Protein AF-A0A2M7I4U2-F1 (afdb_monomer_lite)

Sequence (128 aa):
MFQKLKELSKDTAIYGISTMVGRFLTFLLVPLYTNVFIESDYGVVSNIYIFIAIMNIVFVYGMDSSYLKFASKIKIGDEKDNFSTPYLSVVIIGIILFCLIIILKPQLAVILNIPQNYFYLFNYAAVI

Radius of gyration: 19.58 Å; chains: 1; bounding box: 48×21×58 Å

Foldseek 3Di:
DVVVVVVVVVVCCVVVVVVVVVVVVVVVCVVVCVVPDDPVVVLQVVLLVVLLVVVVCVLLVCLVVVLCVCLVVVPDDDNVCSPPVSVVVSVVSLVVQLVVLLVCLVVVCVVSVHDPVCSVSSNVSSND

pLDDT: mean 91.26, std 5.07, range [67.25, 97.5]

Structure (mmCIF, N/CA/C/O backbone):
data_AF-A0A2M7I4U2-F1
#
_entry.id   AF-A0A2M7I4U2-F1
#
loop_
_atom_site.group_PDB
_atom_site.id
_atom_site.type_symbol
_atom_site.label_atom_id
_atom_site.label_alt_id
_atom_site.label_comp_id
_atom_site.label_asym_id
_atom_site.label_entity_id
_atom_site.label_seq_id
_atom_site.pdbx_PDB_ins_code
_atom_site.Cartn_x
_atom_site.Cartn_y
_atom_site.Cartn_z
_atom_site.occupancy
_atom_site.B_iso_or_equiv
_atom_site.auth_seq_id
_atom_site.auth_comp_id
_atom_site.auth_asym_id
_atom_site.auth_atom_id
_atom_site.pdbx_PDB_model_num
ATOM 1 N N . MET A 1 1 ? -3.906 -5.258 -37.860 1.00 79.81 1 MET A N 1
ATOM 2 C CA . MET A 1 1 ? -4.735 -4.378 -36.999 1.00 79.81 1 MET A CA 1
ATOM 3 C C . MET A 1 1 ? -5.798 -5.164 -36.235 1.00 79.81 1 MET A C 1
ATOM 5 O O . MET A 1 1 ? -5.819 -5.085 -35.016 1.00 79.81 1 MET A O 1
ATOM 9 N N . PHE A 1 2 ? -6.607 -5.983 -36.917 1.00 90.75 2 PHE A N 1
ATOM 10 C CA . PHE A 1 2 ? -7.657 -6.803 -36.292 1.00 90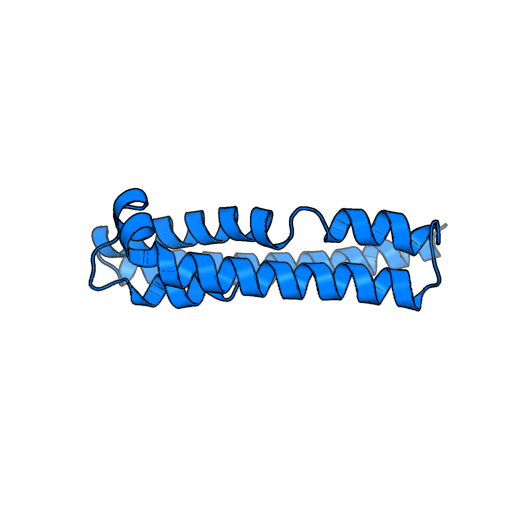.75 2 PHE A CA 1
ATOM 11 C C . PHE A 1 2 ? -7.155 -7.743 -35.176 1.00 90.75 2 PHE A C 1
ATOM 13 O O . PHE A 1 2 ? -7.762 -7.815 -34.114 1.00 90.75 2 PHE A O 1
ATOM 20 N N . GLN A 1 3 ? -6.006 -8.402 -35.365 1.00 89.31 3 GLN A N 1
ATOM 21 C CA . GLN A 1 3 ? -5.421 -9.290 -34.349 1.00 89.31 3 GLN A CA 1
ATOM 22 C C . GLN A 1 3 ? -5.032 -8.551 -33.055 1.00 89.31 3 GLN A C 1
ATOM 24 O O . GLN A 1 3 ? -5.384 -9.012 -31.976 1.00 89.31 3 GLN A O 1
ATOM 29 N N . LYS A 1 4 ? -4.428 -7.357 -33.160 1.00 88.50 4 LYS A N 1
ATOM 30 C CA . LYS A 1 4 ? -4.107 -6.504 -32.000 1.00 88.50 4 LYS A CA 1
ATOM 31 C C . LYS A 1 4 ? -5.361 -6.040 -31.252 1.00 88.50 4 LYS A C 1
ATOM 33 O O . LYS A 1 4 ? -5.363 -5.998 -30.031 1.00 88.50 4 LYS A O 1
ATOM 38 N N . LEU A 1 5 ? -6.441 -5.719 -31.974 1.00 90.69 5 LEU A N 1
ATOM 39 C CA . LEU A 1 5 ? -7.730 -5.374 -31.357 1.00 90.69 5 LEU A CA 1
ATOM 40 C C . LEU A 1 5 ? -8.343 -6.571 -30.618 1.00 90.69 5 LEU A C 1
ATOM 42 O O . LEU A 1 5 ? -8.915 -6.404 -29.543 1.00 90.69 5 LEU A O 1
ATOM 46 N N . LYS A 1 6 ? -8.196 -7.781 -31.168 1.00 90.38 6 LYS A N 1
ATOM 47 C CA . LYS A 1 6 ? -8.657 -9.020 -30.534 1.00 90.38 6 LYS A CA 1
ATOM 48 C C . LYS A 1 6 ? -7.870 -9.337 -29.259 1.00 90.38 6 LYS A C 1
ATOM 50 O O . LYS A 1 6 ? -8.480 -9.738 -28.274 1.00 90.38 6 LYS A O 1
ATOM 55 N N . GLU A 1 7 ? -6.553 -9.153 -29.273 1.00 91.12 7 GLU A N 1
ATOM 56 C CA . GLU A 1 7 ? -5.692 -9.299 -28.089 1.00 91.12 7 GLU A CA 1
ATOM 57 C C . GLU A 1 7 ? -6.044 -8.267 -27.017 1.00 91.12 7 GLU A C 1
ATOM 59 O O . GLU A 1 7 ? -6.401 -8.651 -25.909 1.00 91.12 7 GLU A O 1
ATOM 64 N N . LEU A 1 8 ? -6.111 -6.981 -27.377 1.00 90.56 8 LEU A N 1
ATOM 65 C CA . LEU A 1 8 ? -6.501 -5.915 -26.451 1.00 90.56 8 LEU A CA 1
ATOM 66 C C . LEU A 1 8 ? -7.869 -6.172 -25.808 1.00 90.56 8 LEU A C 1
ATOM 68 O O . LEU A 1 8 ? -8.047 -5.940 -24.616 1.00 90.56 8 LEU A O 1
ATOM 72 N N . SER A 1 9 ? -8.840 -6.661 -26.584 1.00 90.81 9 SER A N 1
ATOM 73 C CA . SER A 1 9 ? -10.177 -6.981 -26.070 1.00 90.81 9 SER A CA 1
ATOM 74 C C . SER A 1 9 ? -10.146 -8.145 -25.078 1.00 90.81 9 SER A C 1
ATOM 76 O O . SER A 1 9 ? -10.876 -8.117 -24.091 1.00 90.81 9 SER A O 1
ATOM 78 N N . LYS A 1 10 ? -9.294 -9.155 -25.308 1.00 92.25 10 LYS A N 1
ATOM 79 C CA . LYS A 1 10 ? -9.102 -10.266 -24.367 1.00 92.25 10 LYS A CA 1
ATOM 80 C C . LYS A 1 10 ? -8.453 -9.792 -23.075 1.00 92.25 10 LYS A C 1
ATOM 82 O O . LYS A 1 10 ? -8.980 -10.094 -22.010 1.00 92.25 10 LYS A O 1
ATOM 87 N N . ASP A 1 11 ? -7.375 -9.019 -23.170 1.00 91.12 11 ASP A N 1
ATOM 88 C CA . ASP A 1 11 ? -6.685 -8.483 -21.997 1.00 91.12 11 ASP A CA 1
ATOM 89 C C . ASP A 1 11 ? -7.636 -7.587 -21.198 1.00 91.12 11 ASP A C 1
ATOM 91 O O . ASP A 1 11 ? -7.834 -7.789 -20.004 1.00 91.12 11 ASP A O 1
ATOM 95 N N . THR A 1 12 ? -8.336 -6.673 -21.872 1.00 91.69 12 THR A N 1
ATOM 96 C CA . THR A 1 12 ? -9.329 -5.792 -21.241 1.00 91.69 12 THR A CA 1
ATOM 97 C C . THR A 1 12 ? -10.441 -6.584 -20.559 1.00 91.69 12 THR A C 1
ATOM 99 O O . THR A 1 12 ? -10.827 -6.243 -19.444 1.00 91.69 12 THR A O 1
ATOM 102 N N . ALA A 1 13 ? -10.948 -7.649 -21.187 1.00 93.38 13 ALA A N 1
ATOM 103 C CA . ALA A 1 13 ? -11.952 -8.504 -20.566 1.00 93.38 13 ALA A CA 1
ATOM 104 C C . ALA A 1 13 ? -11.395 -9.186 -19.309 1.00 93.38 13 ALA A C 1
ATOM 106 O O . ALA A 1 13 ? -12.040 -9.145 -18.270 1.00 93.38 13 ALA A O 1
ATOM 107 N N . ILE A 1 14 ? -10.189 -9.753 -19.361 1.00 91.75 14 ILE A N 1
ATOM 108 C CA . ILE A 1 14 ? -9.585 -10.454 -18.219 1.00 91.75 14 ILE A CA 1
ATOM 109 C C . ILE A 1 14 ? -9.306 -9.484 -17.062 1.00 91.75 14 ILE A C 1
ATOM 111 O O . ILE A 1 14 ? -9.767 -9.712 -15.942 1.00 91.75 14 ILE A O 1
ATOM 115 N N . TYR A 1 15 ? -8.604 -8.379 -17.325 1.00 88.94 15 TYR A N 1
ATOM 116 C CA . TYR A 1 15 ? -8.272 -7.381 -16.304 1.00 88.94 15 TYR A CA 1
ATOM 117 C C . TYR A 1 15 ? -9.523 -6.664 -15.778 1.00 88.94 15 TYR A C 1
ATOM 119 O O . TYR A 1 15 ? -9.667 -6.455 -14.570 1.00 88.94 15 TYR A O 1
ATOM 127 N N . GLY A 1 16 ? -10.453 -6.321 -16.673 1.00 91.44 16 GLY A N 1
ATOM 128 C CA . GLY A 1 16 ? -11.703 -5.646 -16.343 1.00 91.44 16 GLY A CA 1
ATOM 129 C C . GLY A 1 16 ? -12.628 -6.517 -15.500 1.00 91.44 16 GLY A C 1
ATOM 130 O O . GLY A 1 16 ? -13.091 -6.067 -14.455 1.00 91.44 16 GLY A O 1
ATOM 131 N N . ILE A 1 17 ? -12.842 -7.776 -15.898 1.00 93.38 17 ILE A N 1
ATOM 132 C CA . ILE A 1 17 ? -13.669 -8.727 -15.144 1.00 93.38 17 ILE A CA 1
ATOM 133 C C . ILE A 1 17 ? -13.034 -9.012 -13.784 1.00 93.38 17 ILE A C 1
ATOM 135 O O . ILE A 1 17 ? -13.737 -8.946 -12.783 1.00 93.38 17 ILE A O 1
ATOM 139 N N . SER A 1 18 ? -11.719 -9.250 -13.715 1.00 92.12 18 SER A N 1
ATOM 140 C CA . SER A 1 18 ? -11.027 -9.481 -12.437 1.00 92.12 18 SER A CA 1
ATOM 141 C C . SER A 1 18 ? -11.222 -8.310 -11.462 1.00 92.12 18 SER A C 1
ATOM 143 O O . SER A 1 18 ? -11.646 -8.496 -10.319 1.00 92.12 18 SER A O 1
ATOM 145 N N . THR A 1 19 ? -11.030 -7.078 -11.944 1.00 91.31 19 THR A N 1
ATOM 146 C CA . THR A 1 19 ? -11.215 -5.866 -11.130 1.00 91.31 19 THR A CA 1
ATOM 147 C C . THR A 1 19 ? -12.676 -5.667 -10.723 1.00 91.31 19 THR A C 1
ATOM 149 O O . THR A 1 19 ? -12.958 -5.310 -9.577 1.00 91.31 19 THR A O 1
ATOM 152 N N . MET A 1 20 ? -13.621 -5.897 -11.642 1.00 93.38 20 MET A N 1
ATOM 153 C CA . MET A 1 20 ? -15.052 -5.790 -11.358 1.00 93.38 20 MET A CA 1
ATOM 154 C C . MET A 1 20 ? -15.501 -6.812 -10.325 1.00 93.38 20 MET A C 1
ATOM 156 O O . MET A 1 20 ? -16.202 -6.437 -9.394 1.00 93.38 20 MET A O 1
ATOM 160 N N . VAL A 1 21 ? -15.082 -8.071 -10.455 1.00 94.94 21 VAL A N 1
ATOM 161 C CA . VAL A 1 21 ? -15.420 -9.131 -9.500 1.00 94.94 21 VAL A CA 1
ATOM 162 C C . VAL A 1 21 ? -14.876 -8.784 -8.119 1.00 94.94 21 VAL A C 1
ATOM 164 O O . VAL A 1 21 ? -15.631 -8.836 -7.154 1.00 94.94 21 VAL A O 1
ATOM 167 N N . GLY A 1 22 ? -13.616 -8.345 -8.018 1.00 91.62 22 GLY A N 1
ATOM 168 C CA . GLY A 1 22 ? -13.043 -7.903 -6.744 1.00 91.62 22 GLY A CA 1
ATOM 169 C C . GLY A 1 22 ? -13.862 -6.784 -6.093 1.00 91.62 22 GLY A C 1
ATOM 170 O O . GLY A 1 22 ? -14.289 -6.911 -4.948 1.00 91.62 22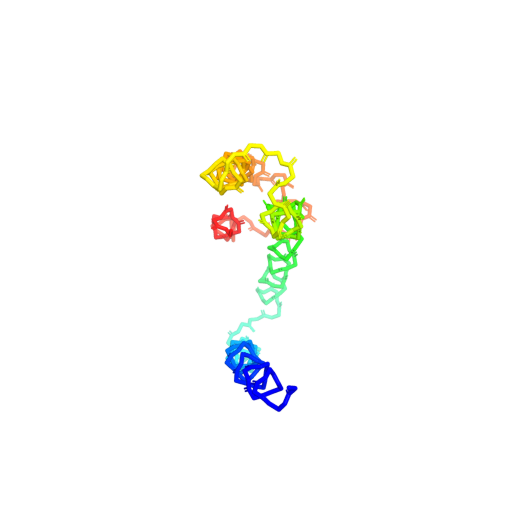 GLY A O 1
ATOM 171 N N . ARG A 1 23 ? -14.171 -5.721 -6.847 1.00 91.19 23 ARG A N 1
ATOM 172 C CA . ARG A 1 23 ? -14.996 -4.604 -6.351 1.00 91.19 23 ARG A CA 1
ATOM 173 C C . ARG A 1 23 ? -16.425 -5.019 -6.016 1.00 91.19 23 ARG A C 1
ATOM 175 O O . ARG A 1 23 ? -16.988 -4.509 -5.054 1.00 91.19 23 ARG A O 1
ATOM 182 N N . PHE A 1 24 ? -17.010 -5.922 -6.794 1.00 94.44 24 PHE A N 1
ATOM 183 C CA . PHE A 1 24 ? -18.354 -6.436 -6.564 1.00 94.44 24 PHE A CA 1
ATOM 184 C C . PHE A 1 24 ? -18.418 -7.247 -5.269 1.00 94.44 24 PHE A C 1
ATOM 186 O O . PHE A 1 24 ? -19.329 -7.044 -4.473 1.00 94.44 24 PHE A O 1
ATOM 193 N N . LEU A 1 25 ? -17.417 -8.090 -5.002 1.00 93.75 25 LEU A N 1
ATOM 194 C CA . LEU A 1 25 ? -17.301 -8.801 -3.730 1.00 93.75 25 LEU A CA 1
ATOM 195 C C . LEU A 1 25 ? -17.155 -7.824 -2.559 1.00 93.75 25 LEU A C 1
ATOM 197 O O . LEU A 1 25 ? -17.878 -7.959 -1.578 1.00 93.75 25 LEU A O 1
ATOM 201 N N . THR A 1 26 ? -16.303 -6.797 -2.672 1.00 89.44 26 THR A N 1
ATOM 202 C CA . THR A 1 26 ? -16.199 -5.744 -1.644 1.00 89.44 26 THR A CA 1
ATOM 203 C C . THR A 1 26 ? -17.525 -5.010 -1.440 1.00 89.44 26 THR A C 1
ATOM 205 O O . THR A 1 26 ? -17.912 -4.744 -0.307 1.00 89.44 26 THR A O 1
ATOM 208 N N . PHE A 1 27 ? -18.251 -4.714 -2.518 1.00 90.25 27 PHE A N 1
ATOM 209 C CA . PHE A 1 27 ? -19.562 -4.073 -2.448 1.00 90.25 27 PHE A CA 1
ATOM 210 C C . PHE A 1 27 ? -20.597 -4.947 -1.727 1.00 90.25 27 PHE A C 1
ATOM 212 O O . PHE A 1 27 ? -21.350 -4.441 -0.902 1.00 90.25 27 PHE A O 1
ATOM 219 N N . LEU A 1 28 ? -20.602 -6.261 -1.968 1.00 93.69 28 LEU A N 1
ATOM 220 C CA . LEU A 1 28 ? -21.484 -7.193 -1.260 1.00 93.69 28 LEU A CA 1
ATOM 221 C C . LEU A 1 28 ? -21.195 -7.277 0.245 1.00 93.69 28 LEU A C 1
ATOM 223 O O . LEU A 1 28 ? -22.087 -7.639 1.011 1.00 93.69 28 LEU A O 1
ATOM 227 N N . LEU A 1 29 ? -19.989 -6.912 0.688 1.00 89.94 29 LEU A N 1
ATOM 228 C CA . LEU A 1 29 ? -19.672 -6.831 2.115 1.00 89.94 29 LEU A CA 1
ATOM 229 C C . LEU A 1 29 ? -20.302 -5.614 2.792 1.00 89.94 29 LEU A C 1
ATOM 231 O O . LEU A 1 29 ? -20.483 -5.646 4.002 1.00 89.94 29 LEU A O 1
ATOM 235 N N . VAL A 1 30 ? -20.684 -4.570 2.050 1.00 89.06 30 VAL A N 1
ATOM 236 C CA . VAL A 1 30 ? -21.320 -3.374 2.624 1.00 89.06 30 VAL A CA 1
ATOM 237 C C . VAL A 1 30 ? -22.591 -3.722 3.407 1.00 89.06 30 VAL A C 1
ATOM 239 O O . VAL A 1 30 ? -22.610 -3.434 4.602 1.00 89.06 30 VAL A O 1
ATOM 242 N N . PRO A 1 31 ? -23.620 -4.382 2.829 1.00 90.06 31 PRO A N 1
ATOM 243 C CA . PRO A 1 31 ? -24.810 -4.753 3.591 1.00 90.06 31 PRO A CA 1
ATOM 244 C C . PRO A 1 31 ? -24.489 -5.694 4.757 1.00 90.06 31 PRO A C 1
ATOM 246 O O . PRO A 1 31 ? -25.149 -5.620 5.788 1.00 90.06 31 PRO A O 1
ATOM 249 N N . LEU A 1 32 ? -23.475 -6.555 4.643 1.00 89.00 32 LEU A N 1
ATOM 250 C CA . LEU A 1 32 ? -23.044 -7.399 5.758 1.00 89.00 32 LEU A CA 1
ATOM 251 C C . LEU A 1 32 ? -22.477 -6.546 6.902 1.00 89.00 32 LEU A C 1
ATOM 253 O O . LEU A 1 32 ? -22.911 -6.682 8.043 1.00 89.00 32 LEU A O 1
ATOM 257 N N . TYR A 1 33 ? -21.560 -5.628 6.602 1.00 86.75 33 TYR A N 1
ATOM 258 C CA . TYR A 1 33 ? -20.938 -4.760 7.596 1.00 86.75 33 TYR A CA 1
ATOM 259 C C . TYR A 1 33 ? -21.937 -3.816 8.255 1.00 86.75 33 TYR A C 1
ATOM 261 O O . TYR A 1 33 ? -21.905 -3.676 9.472 1.00 86.75 33 TYR A O 1
ATOM 269 N N . THR A 1 34 ? -22.860 -3.228 7.495 1.00 87.25 34 THR A N 1
ATOM 270 C CA . THR A 1 34 ? -23.849 -2.292 8.047 1.00 87.25 34 THR A CA 1
ATOM 271 C C . THR A 1 34 ? -24.937 -2.969 8.880 1.00 87.25 34 THR A C 1
ATOM 273 O O . THR A 1 34 ? -25.586 -2.292 9.665 1.00 87.25 34 THR A O 1
ATOM 276 N N . ASN A 1 35 ? -25.173 -4.278 8.711 1.00 89.38 35 ASN A N 1
ATOM 277 C CA . ASN A 1 35 ? -26.127 -5.022 9.545 1.00 89.38 35 ASN A CA 1
ATOM 278 C C . ASN A 1 35 ? -25.475 -5.660 10.782 1.00 89.38 35 ASN A C 1
ATOM 280 O O . ASN A 1 35 ? -26.168 -5.914 11.764 1.00 89.38 35 ASN A O 1
ATOM 284 N N . VAL A 1 36 ? -24.172 -5.959 10.732 1.00 88.25 36 VAL A N 1
ATOM 285 C CA . VAL A 1 36 ? -23.459 -6.658 11.816 1.00 88.25 36 VAL A CA 1
ATOM 286 C C . VAL A 1 36 ? -22.731 -5.693 12.752 1.00 88.25 36 VAL A C 1
ATOM 288 O O . VAL A 1 36 ? -22.718 -5.923 13.960 1.00 88.25 36 VAL A O 1
ATOM 291 N N . PHE A 1 37 ? -22.114 -4.631 12.227 1.00 84.94 37 PHE A N 1
ATOM 292 C CA . PHE A 1 37 ? -21.344 -3.688 13.037 1.00 84.94 37 PHE A CA 1
ATOM 293 C C . PHE A 1 37 ? -22.199 -2.533 13.550 1.00 84.94 37 PHE A C 1
ATOM 295 O O . PHE A 1 37 ? -23.068 -2.013 12.853 1.00 84.94 37 PHE A O 1
ATOM 302 N N . ILE A 1 38 ? -21.882 -2.081 14.763 1.00 87.31 38 ILE A N 1
ATOM 303 C CA . ILE A 1 38 ? -22.345 -0.789 15.269 1.00 87.31 38 ILE A CA 1
ATOM 304 C C . ILE A 1 38 ? -21.571 0.312 14.528 1.00 87.31 38 ILE A C 1
ATOM 306 O O . ILE A 1 38 ? -20.409 0.129 14.157 1.00 87.31 38 ILE A O 1
ATOM 310 N N . GLU A 1 39 ? -22.203 1.469 14.326 1.00 82.56 39 GLU A N 1
ATOM 311 C CA . GLU A 1 39 ? -21.650 2.599 13.563 1.00 82.56 39 GLU A CA 1
ATOM 312 C C . GLU A 1 39 ? -20.218 2.979 13.980 1.00 82.56 39 GLU A C 1
ATOM 314 O O . GLU A 1 39 ? -19.373 3.260 13.127 1.00 82.56 39 GLU A O 1
ATOM 319 N N . SER A 1 40 ? -19.915 2.926 15.282 1.00 84.06 40 SER A N 1
ATOM 320 C CA . SER A 1 40 ? -18.585 3.224 15.823 1.00 84.06 40 SER A CA 1
ATOM 321 C C . SER A 1 40 ? -17.500 2.275 15.311 1.00 84.06 40 SER A C 1
ATOM 323 O O . SER A 1 40 ? -16.404 2.720 14.976 1.00 84.06 40 SER A O 1
ATOM 325 N N . ASP A 1 41 ? -17.798 0.979 15.217 1.00 86.69 41 ASP A N 1
ATOM 326 C CA . ASP A 1 41 ? -16.835 -0.035 14.781 1.00 86.69 41 ASP A CA 1
ATOM 327 C C . ASP A 1 41 ? -16.635 0.022 13.266 1.00 86.69 41 ASP A C 1
ATOM 329 O O . ASP A 1 41 ? -15.511 -0.094 12.769 1.00 86.69 41 ASP A O 1
ATOM 333 N N . TYR A 1 42 ? -17.710 0.298 12.524 1.00 87.88 42 TYR A N 1
ATOM 334 C CA . TYR A 1 42 ? -17.631 0.521 11.084 1.00 87.88 42 TYR A CA 1
ATOM 335 C C . TYR A 1 42 ? -16.773 1.750 10.738 1.00 87.88 42 TYR A C 1
ATOM 337 O O . TYR A 1 42 ? -15.980 1.706 9.793 1.00 87.88 42 TYR A O 1
ATOM 345 N N . GLY A 1 43 ? -16.853 2.818 11.540 1.00 89.12 43 GLY A N 1
ATOM 346 C CA . GLY A 1 43 ? -15.993 3.998 11.406 1.00 89.12 43 GLY A CA 1
ATOM 347 C C . GLY A 1 43 ? -14.500 3.674 11.540 1.00 89.12 43 GLY A C 1
ATOM 348 O O . GLY A 1 43 ? -13.691 4.144 10.739 1.00 89.12 43 GLY A O 1
ATOM 349 N N . VAL A 1 44 ? -14.131 2.803 12.487 1.00 92.50 44 VAL A N 1
ATOM 350 C CA . VAL A 1 44 ? -12.738 2.350 12.659 1.00 92.50 44 VAL A CA 1
ATOM 351 C C . VAL A 1 44 ? -12.247 1.587 11.430 1.00 92.50 44 VAL A C 1
ATOM 353 O O . VAL A 1 44 ? -11.150 1.853 10.933 1.00 92.50 44 VAL A O 1
ATOM 356 N N . VAL A 1 45 ? -13.066 0.669 10.908 1.00 89.44 45 VAL A N 1
ATOM 357 C CA . VAL A 1 45 ? -12.747 -0.083 9.687 1.00 89.44 45 VAL A CA 1
ATOM 358 C C . VAL A 1 45 ? -12.554 0.879 8.514 1.00 89.44 45 VAL A C 1
ATOM 360 O O . VAL A 1 45 ? -11.535 0.807 7.830 1.00 89.44 45 VAL A O 1
ATOM 363 N N . SER A 1 46 ? -13.468 1.834 8.327 1.00 90.75 46 SER A N 1
ATOM 364 C CA . SER A 1 46 ? -13.370 2.853 7.277 1.00 90.75 46 SER A CA 1
ATOM 365 C C . SER A 1 46 ? -12.068 3.661 7.367 1.00 90.75 46 SER A C 1
ATOM 367 O O . SER A 1 46 ? -11.376 3.823 6.360 1.00 90.75 46 SER A O 1
ATOM 369 N N . ASN A 1 47 ? -11.680 4.113 8.564 1.00 94.00 47 ASN A N 1
ATOM 370 C CA . ASN A 1 47 ? -10.435 4.863 8.764 1.00 94.00 47 ASN A CA 1
ATOM 371 C C . ASN A 1 47 ? -9.193 4.033 8.406 1.00 94.00 47 ASN A C 1
ATOM 373 O O . ASN A 1 47 ? -8.271 4.548 7.771 1.00 94.00 47 ASN A O 1
ATOM 377 N N . ILE A 1 48 ? -9.180 2.741 8.750 1.00 94.44 48 ILE A N 1
ATOM 378 C CA . ILE A 1 48 ? -8.102 1.830 8.348 1.00 94.44 48 ILE A CA 1
ATOM 379 C C . ILE A 1 48 ? -8.063 1.630 6.836 1.00 94.44 48 ILE A C 1
ATOM 381 O O . ILE A 1 48 ? -6.981 1.681 6.261 1.00 94.44 48 ILE A O 1
ATOM 385 N N . TYR A 1 49 ? -9.203 1.461 6.166 1.00 91.94 49 TYR A N 1
ATOM 386 C CA . TYR A 1 49 ? -9.231 1.332 4.705 1.00 91.94 49 TYR A CA 1
ATOM 387 C C . TYR A 1 49 ? -8.715 2.590 3.994 1.00 91.94 49 TYR A C 1
ATOM 389 O O . TYR A 1 49 ? -7.985 2.476 3.009 1.00 91.94 49 TYR A O 1
ATOM 397 N N . ILE A 1 50 ? -9.033 3.783 4.507 1.00 94.25 50 ILE A N 1
ATOM 398 C CA . ILE A 1 50 ? -8.476 5.045 3.995 1.00 94.25 50 ILE A CA 1
ATOM 399 C C . ILE A 1 50 ? -6.955 5.065 4.177 1.00 94.25 50 ILE A C 1
ATOM 401 O O . ILE A 1 50 ? -6.224 5.380 3.237 1.00 94.25 50 ILE A O 1
ATOM 405 N N . PHE A 1 51 ? -6.467 4.687 5.361 1.00 95.75 51 PHE A N 1
ATOM 406 C CA . PHE A 1 51 ? -5.034 4.609 5.633 1.00 95.75 51 PHE A CA 1
ATOM 407 C C . PHE A 1 51 ? -4.323 3.615 4.702 1.00 95.75 51 PHE A C 1
ATOM 409 O O . PHE A 1 51 ? -3.314 3.973 4.100 1.00 95.75 51 PHE A O 1
ATOM 416 N N . ILE A 1 52 ? -4.881 2.414 4.515 1.00 95.19 52 ILE A N 1
ATOM 417 C CA . ILE A 1 52 ? -4.397 1.387 3.577 1.00 95.19 52 ILE A CA 1
ATOM 418 C C . ILE A 1 52 ? -4.305 1.954 2.156 1.00 95.19 52 ILE A C 1
ATOM 420 O O . ILE A 1 52 ? -3.281 1.796 1.495 1.00 95.19 52 ILE A O 1
ATOM 424 N N . ALA A 1 53 ? -5.348 2.644 1.686 1.00 94.31 53 ALA A N 1
ATOM 425 C CA . ALA A 1 53 ? -5.380 3.208 0.339 1.00 94.31 53 ALA A CA 1
ATOM 426 C C . ALA A 1 53 ? -4.280 4.262 0.122 1.00 94.31 53 ALA A C 1
ATOM 428 O O . ALA A 1 53 ? -3.619 4.259 -0.916 1.00 94.31 53 ALA A O 1
ATOM 429 N N . ILE A 1 54 ? -4.047 5.133 1.109 1.00 95.50 54 ILE A N 1
ATOM 430 C CA . ILE A 1 54 ? -2.964 6.125 1.057 1.00 95.50 54 ILE A CA 1
ATOM 431 C C . ILE A 1 54 ? -1.601 5.428 1.114 1.00 95.50 54 ILE A C 1
ATOM 433 O O . ILE A 1 54 ? -0.719 5.742 0.314 1.00 95.50 54 ILE A O 1
ATOM 437 N N . MET A 1 55 ? -1.422 4.469 2.027 1.00 95.31 55 MET A N 1
ATOM 438 C CA . MET A 1 55 ? -0.166 3.733 2.166 1.00 95.31 55 MET A CA 1
ATOM 439 C C . MET A 1 55 ? 0.174 2.946 0.905 1.00 95.31 55 MET A C 1
ATOM 441 O O . MET A 1 55 ? 1.333 2.941 0.522 1.00 95.31 55 MET A O 1
ATOM 445 N N . ASN A 1 56 ? -0.797 2.372 0.194 1.00 94.38 56 ASN A N 1
ATOM 446 C CA . ASN A 1 56 ? -0.536 1.659 -1.057 1.00 94.38 56 ASN A CA 1
ATOM 447 C C . ASN A 1 56 ? 0.154 2.555 -2.109 1.00 94.38 56 ASN A C 1
ATOM 449 O O . ASN A 1 56 ? 1.123 2.139 -2.743 1.00 94.38 56 ASN A O 1
ATOM 453 N N . ILE A 1 57 ? -0.264 3.822 -2.220 1.00 95.12 57 ILE A N 1
ATOM 454 C CA . ILE A 1 57 ? 0.385 4.805 -3.104 1.00 95.12 57 ILE A CA 1
ATOM 455 C C . ILE A 1 57 ? 1.841 5.043 -2.674 1.00 95.12 57 ILE A C 1
ATOM 457 O O . ILE A 1 57 ? 2.733 5.133 -3.520 1.00 95.12 57 ILE A O 1
ATOM 461 N N . VAL A 1 58 ? 2.091 5.122 -1.364 1.00 96.00 58 VAL A N 1
ATOM 462 C CA . VAL A 1 58 ? 3.431 5.328 -0.793 1.00 96.00 58 VAL A CA 1
ATOM 463 C C . VAL A 1 58 ? 4.318 4.088 -0.961 1.00 96.00 58 VAL A C 1
ATOM 465 O O . VAL A 1 58 ? 5.476 4.228 -1.338 1.00 96.00 58 VAL A O 1
ATOM 468 N N . PHE A 1 59 ? 3.784 2.884 -0.739 1.00 95.19 59 PHE A N 1
ATOM 469 C CA . PHE A 1 59 ? 4.499 1.607 -0.854 1.00 95.19 59 PHE A CA 1
ATOM 470 C C . PHE A 1 59 ? 4.958 1.328 -2.282 1.00 95.19 59 PHE A C 1
ATOM 472 O O . PHE A 1 59 ? 6.072 0.852 -2.490 1.00 95.19 59 PHE A O 1
ATOM 479 N N . VAL A 1 60 ? 4.121 1.649 -3.270 1.00 94.31 60 VAL A N 1
ATOM 480 C CA . VAL A 1 60 ? 4.464 1.474 -4.685 1.00 94.31 60 VAL A CA 1
ATOM 481 C C . VAL A 1 60 ? 5.320 2.634 -5.198 1.00 94.31 60 VAL A C 1
ATOM 483 O O . VAL A 1 60 ? 6.111 2.433 -6.116 1.00 94.31 60 VAL A O 1
ATOM 486 N N . TYR A 1 61 ? 5.166 3.845 -4.640 1.00 95.50 61 TYR A N 1
ATOM 487 C CA . TYR A 1 61 ? 5.893 5.084 -4.986 1.00 95.50 61 TYR A CA 1
ATOM 488 C C . TYR A 1 61 ? 6.048 5.345 -6.501 1.00 95.50 61 TYR A C 1
ATOM 490 O O . TYR A 1 61 ? 6.995 5.987 -6.956 1.00 95.50 61 TYR A O 1
ATOM 498 N N . GLY A 1 62 ? 5.098 4.858 -7.307 1.00 94.12 62 GLY A N 1
ATOM 499 C CA . GLY A 1 62 ? 5.112 4.983 -8.767 1.00 94.12 62 GLY A CA 1
ATOM 500 C C . GLY A 1 62 ? 6.064 4.025 -9.498 1.00 94.12 62 GLY A C 1
ATOM 501 O O . GLY A 1 62 ? 6.337 4.228 -10.689 1.00 94.12 62 GLY A O 1
ATOM 502 N N . MET A 1 63 ? 6.565 2.981 -8.828 1.00 95.25 63 MET A N 1
ATOM 503 C CA . MET A 1 63 ? 7.476 2.010 -9.428 1.00 95.25 63 MET A CA 1
ATOM 504 C C . MET A 1 63 ? 6.824 1.226 -10.571 1.00 95.25 63 MET A C 1
ATOM 506 O O . MET A 1 63 ? 7.481 1.036 -11.586 1.00 95.25 63 MET A O 1
ATOM 510 N N . ASP A 1 64 ? 5.537 0.874 -10.497 1.00 91.38 64 ASP A N 1
ATOM 511 C CA . ASP A 1 64 ? 4.846 0.140 -11.575 1.00 91.38 64 ASP A CA 1
ATOM 512 C C . ASP A 1 64 ? 4.939 0.860 -12.930 1.00 91.38 64 ASP A C 1
ATOM 514 O O . ASP A 1 64 ? 5.317 0.286 -13.955 1.00 91.38 64 ASP A O 1
ATOM 518 N N . SER A 1 65 ? 4.649 2.166 -12.929 1.00 92.31 65 SER A N 1
ATOM 519 C CA . SER A 1 65 ? 4.720 3.002 -14.134 1.00 92.31 65 SER A CA 1
ATOM 520 C C . SER A 1 65 ? 6.161 3.214 -14.598 1.00 92.31 65 SER A C 1
ATOM 522 O O . SER A 1 65 ? 6.441 3.232 -15.800 1.00 92.31 65 SER A O 1
ATOM 524 N N . SER A 1 66 ? 7.084 3.375 -13.649 1.00 91.44 66 SER A N 1
ATOM 525 C CA . SER A 1 66 ? 8.505 3.562 -13.940 1.00 91.44 66 SER A CA 1
ATOM 526 C C . SER A 1 66 ? 9.101 2.300 -14.564 1.00 91.44 66 SER A C 1
ATOM 528 O O . SER A 1 66 ? 9.681 2.375 -15.646 1.00 91.44 66 SER A O 1
ATOM 530 N N . TYR A 1 67 ? 8.873 1.137 -13.958 1.00 91.81 67 TYR A N 1
ATOM 531 C CA . TYR A 1 67 ? 9.300 -0.165 -14.459 1.00 91.81 67 TYR A CA 1
ATOM 532 C C . TYR A 1 67 ? 8.838 -0.386 -15.901 1.00 91.81 67 TYR A C 1
ATOM 534 O O . TYR A 1 67 ? 9.675 -0.598 -16.775 1.00 91.81 67 TYR A O 1
ATOM 542 N N . LEU A 1 68 ? 7.544 -0.219 -16.200 1.00 89.94 68 LEU A N 1
ATOM 543 C CA . LEU A 1 68 ? 7.021 -0.391 -17.563 1.00 89.94 68 LEU A CA 1
ATOM 544 C C . LEU A 1 68 ? 7.709 0.536 -18.580 1.00 89.94 68 LEU A C 1
ATOM 546 O O . LEU A 1 68 ? 8.003 0.132 -19.708 1.00 89.94 68 LEU A O 1
ATOM 550 N N . LYS A 1 69 ? 8.009 1.780 -18.192 1.00 87.19 69 LYS A N 1
ATOM 551 C CA . LYS A 1 69 ? 8.687 2.759 -19.054 1.00 87.19 69 LYS A CA 1
ATOM 552 C C . LYS A 1 69 ? 10.147 2.396 -19.345 1.00 87.19 69 LYS A C 1
ATOM 554 O O . LYS A 1 69 ? 10.617 2.676 -20.452 1.00 87.19 69 LYS A O 1
ATOM 559 N N . PHE A 1 70 ? 10.868 1.845 -18.370 1.00 85.75 70 PHE A N 1
ATOM 560 C CA . PHE A 1 70 ? 12.286 1.497 -18.510 1.00 85.75 70 PHE A CA 1
ATOM 561 C C . PHE A 1 70 ? 12.488 0.099 -19.108 1.00 85.75 70 PHE A C 1
ATOM 563 O O . PHE A 1 70 ? 13.304 -0.039 -20.019 1.00 85.75 70 PHE A O 1
ATOM 570 N N . ALA A 1 71 ? 11.677 -0.885 -18.710 1.00 85.94 71 ALA A N 1
ATOM 571 C CA . ALA A 1 71 ? 11.714 -2.249 -19.232 1.00 85.94 71 ALA A CA 1
ATOM 572 C C . ALA A 1 71 ? 11.310 -2.322 -20.714 1.00 85.94 71 ALA A C 1
ATOM 574 O O . ALA A 1 71 ? 11.967 -2.995 -21.499 1.00 85.94 71 ALA A O 1
ATOM 575 N N . SER A 1 72 ? 10.293 -1.563 -21.146 1.00 83.00 72 SER A N 1
ATOM 576 C CA . SER A 1 72 ? 9.838 -1.582 -22.552 1.00 83.00 72 SER A CA 1
ATOM 577 C C . SER A 1 72 ? 10.825 -0.981 -23.559 1.00 83.00 72 SER A C 1
ATOM 579 O O . SER A 1 72 ? 10.645 -1.146 -24.765 1.00 83.00 72 SER A O 1
ATOM 581 N N . LYS A 1 73 ? 11.834 -0.236 -23.095 1.00 77.19 73 LYS A N 1
ATOM 582 C CA . LYS A 1 73 ? 12.769 0.500 -23.959 1.00 77.19 73 LYS A CA 1
ATOM 583 C C . LYS A 1 73 ? 14.239 0.155 -23.711 1.00 77.19 73 LYS A C 1
ATOM 585 O O . LYS A 1 73 ? 15.064 0.842 -24.302 1.00 77.19 73 LYS A O 1
ATOM 590 N N . ILE A 1 74 ? 14.534 -0.824 -22.836 1.00 72.75 74 ILE A N 1
ATOM 591 C CA . ILE A 1 74 ? 15.877 -1.222 -22.348 1.00 72.75 74 ILE A CA 1
ATOM 592 C C . ILE A 1 74 ? 16.835 -0.024 -22.365 1.00 72.75 74 ILE A C 1
ATOM 594 O O . ILE A 1 74 ? 17.784 0.058 -23.140 1.00 72.75 74 ILE A O 1
ATOM 598 N N . LYS A 1 75 ? 16.490 1.007 -21.589 1.00 67.25 75 LYS A N 1
ATOM 599 C CA . LYS A 1 75 ? 17.213 2.286 -21.656 1.00 67.25 75 LYS A CA 1
ATOM 600 C C . LYS A 1 75 ? 18.547 2.254 -20.918 1.00 67.25 75 LYS A C 1
ATOM 602 O O . LYS A 1 75 ? 19.415 3.065 -21.222 1.00 67.25 75 LYS A O 1
ATOM 607 N N . ILE A 1 76 ? 18.651 1.410 -19.894 1.00 72.56 76 ILE A N 1
ATOM 608 C CA . ILE A 1 76 ? 19.768 1.321 -18.951 1.00 72.56 76 ILE A CA 1
ATOM 609 C C . ILE A 1 76 ? 19.869 -0.147 -18.515 1.00 72.56 76 ILE A C 1
ATOM 611 O O . ILE A 1 76 ? 18.839 -0.739 -18.201 1.00 72.56 76 ILE A O 1
ATOM 615 N N . GLY A 1 77 ? 21.080 -0.710 -18.481 1.00 79.56 77 GLY A N 1
ATOM 616 C CA . GLY A 1 77 ? 21.330 -2.091 -18.043 1.00 79.56 77 GLY A CA 1
ATOM 617 C C . GLY A 1 77 ? 20.691 -3.167 -18.929 1.00 79.56 77 GLY A C 1
ATOM 618 O O . GLY A 1 77 ? 20.121 -2.868 -19.981 1.00 79.56 77 GLY A O 1
ATOM 619 N N . ASP A 1 78 ? 20.771 -4.415 -18.473 1.00 85.56 78 ASP A N 1
ATOM 620 C CA . ASP A 1 78 ? 20.179 -5.567 -19.160 1.00 85.56 78 ASP A CA 1
ATOM 621 C C . ASP A 1 78 ? 18.740 -5.838 -18.674 1.00 85.56 78 ASP A C 1
ATOM 623 O O . ASP A 1 78 ? 18.261 -5.257 -17.695 1.00 85.56 78 ASP A O 1
ATOM 627 N N . GLU A 1 79 ? 18.013 -6.743 -19.340 1.00 83.75 79 GLU A N 1
ATOM 628 C CA . GLU A 1 79 ? 16.643 -7.128 -18.945 1.00 83.75 79 GLU A CA 1
ATOM 629 C C . GLU A 1 79 ? 16.561 -7.588 -17.482 1.00 83.75 79 GLU A C 1
ATOM 631 O O . GLU A 1 79 ? 15.614 -7.249 -16.769 1.00 83.75 79 GLU A O 1
ATOM 636 N N . LYS A 1 80 ? 17.589 -8.309 -17.016 1.00 87.06 80 LYS A N 1
ATOM 637 C CA . LYS A 1 80 ? 17.690 -8.771 -15.631 1.00 87.06 80 LYS A CA 1
ATOM 638 C C . LYS A 1 80 ? 17.720 -7.600 -14.653 1.00 87.06 80 LYS A C 1
ATOM 640 O O . LYS A 1 80 ? 16.946 -7.605 -13.700 1.00 87.06 80 LYS A O 1
ATOM 645 N N . ASP A 1 81 ? 18.565 -6.604 -14.902 1.00 86.75 81 ASP A N 1
ATOM 646 C CA . ASP A 1 81 ? 18.741 -5.459 -14.002 1.00 86.75 81 ASP A CA 1
ATOM 647 C C . ASP A 1 81 ? 17.490 -4.581 -13.961 1.00 86.75 81 ASP A C 1
ATOM 649 O O . ASP A 1 81 ? 17.105 -4.090 -12.894 1.00 86.75 81 ASP A O 1
ATOM 653 N N . ASN A 1 82 ? 16.828 -4.442 -15.114 1.00 88.19 82 ASN A N 1
ATOM 654 C CA . ASN A 1 82 ? 15.571 -3.714 -15.260 1.00 88.19 82 ASN A CA 1
ATOM 655 C C . ASN A 1 82 ? 14.408 -4.365 -14.505 1.00 88.19 82 ASN A C 1
ATOM 657 O O . ASN A 1 82 ? 13.451 -3.668 -14.185 1.00 88.19 82 ASN A O 1
ATOM 661 N N . PHE A 1 83 ? 14.489 -5.656 -14.178 1.00 90.19 83 PHE A N 1
ATOM 662 C CA . PHE A 1 83 ? 13.536 -6.322 -13.292 1.00 90.19 83 PHE A CA 1
ATOM 663 C C . PHE A 1 83 ? 14.015 -6.348 -11.836 1.00 90.19 83 PHE A C 1
ATOM 665 O O . PHE A 1 83 ? 13.290 -5.924 -10.935 1.00 90.19 83 PHE A O 1
ATOM 672 N N . SER A 1 84 ? 15.241 -6.817 -11.585 1.00 92.94 84 SER A N 1
ATOM 673 C CA . SER A 1 84 ? 15.731 -7.068 -10.228 1.00 92.94 84 SER A CA 1
ATOM 674 C C . SER A 1 84 ? 15.880 -5.796 -9.406 1.00 92.94 84 SER A C 1
ATOM 676 O O . SER A 1 84 ? 15.601 -5.820 -8.212 1.00 92.94 84 SER A O 1
ATOM 678 N N . THR A 1 85 ? 16.299 -4.687 -10.021 1.00 93.19 85 THR A N 1
ATOM 679 C CA . THR A 1 85 ? 16.547 -3.436 -9.290 1.00 93.19 85 THR A CA 1
ATOM 680 C C . THR A 1 85 ? 15.242 -2.783 -8.821 1.00 93.19 85 THR A C 1
ATOM 682 O O . THR A 1 85 ? 15.115 -2.547 -7.617 1.00 93.19 85 THR A O 1
ATOM 685 N N . PRO A 1 86 ? 14.233 -2.554 -9.691 1.00 94.00 86 PRO A N 1
ATOM 686 C CA . PRO A 1 86 ? 12.904 -2.120 -9.257 1.00 94.00 86 PRO A CA 1
ATOM 687 C C . PRO A 1 86 ? 12.279 -3.043 -8.215 1.00 94.00 86 PRO A C 1
ATOM 689 O O . PRO A 1 86 ? 11.776 -2.566 -7.200 1.00 94.00 86 PRO A O 1
ATOM 692 N N . TYR A 1 87 ? 12.363 -4.357 -8.438 1.00 94.69 87 TYR A N 1
ATOM 693 C CA . TYR A 1 87 ? 11.805 -5.352 -7.531 1.00 94.69 87 TYR A CA 1
ATOM 694 C C . TYR A 1 87 ? 12.436 -5.269 -6.135 1.00 94.69 87 TYR A C 1
ATOM 696 O O . TYR A 1 87 ? 11.725 -5.116 -5.143 1.00 94.69 87 TYR A O 1
ATOM 704 N N . LEU A 1 88 ? 13.772 -5.296 -6.046 1.00 96.06 88 LEU A N 1
ATOM 705 C CA . LEU A 1 88 ? 14.483 -5.167 -4.771 1.00 96.06 88 LEU A CA 1
ATOM 706 C C . LEU A 1 88 ? 14.201 -3.825 -4.093 1.00 96.06 88 LEU A C 1
ATOM 708 O O . LEU A 1 88 ? 14.028 -3.794 -2.879 1.00 96.06 88 LEU A O 1
ATOM 712 N N . SER A 1 89 ? 14.106 -2.733 -4.855 1.00 95.81 89 SER A N 1
ATOM 713 C CA . SER A 1 89 ? 13.755 -1.418 -4.314 1.00 95.81 89 SER A CA 1
ATOM 714 C C . SER A 1 89 ? 12.381 -1.438 -3.645 1.00 95.81 89 SER A C 1
ATOM 716 O O . SER A 1 89 ? 12.251 -0.993 -2.508 1.00 95.81 89 SER A O 1
ATOM 718 N N . VAL A 1 90 ? 11.360 -1.998 -4.307 1.00 96.31 90 VAL A N 1
ATOM 719 C CA . VAL A 1 90 ? 10.007 -2.121 -3.733 1.00 96.31 90 VAL A CA 1
ATOM 720 C C . VAL A 1 90 ? 10.015 -2.998 -2.487 1.00 96.31 90 VAL A C 1
ATOM 722 O O . VAL A 1 90 ? 9.435 -2.609 -1.482 1.00 96.31 90 VAL A O 1
ATOM 725 N N . VAL A 1 91 ? 10.718 -4.133 -2.505 1.00 96.25 91 VAL A N 1
ATOM 726 C CA . VAL A 1 91 ? 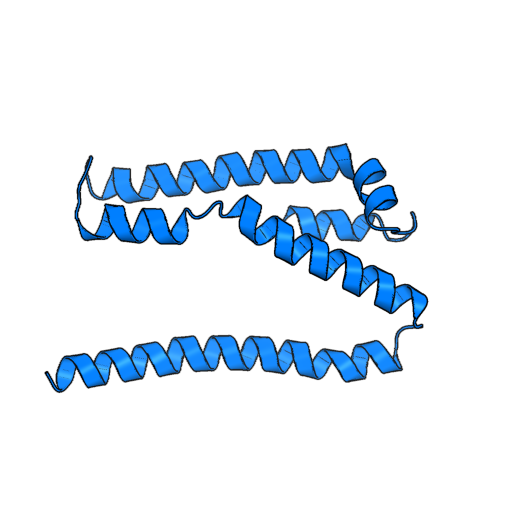10.811 -5.020 -1.334 1.00 96.25 91 VAL A CA 1
ATOM 727 C C . VAL A 1 91 ? 11.495 -4.326 -0.154 1.00 96.25 91 VAL A C 1
ATOM 729 O O . VAL A 1 91 ? 10.984 -4.367 0.961 1.00 96.25 91 VAL A O 1
ATOM 732 N N . ILE A 1 92 ? 12.633 -3.665 -0.378 1.00 97.25 92 ILE A N 1
ATOM 733 C CA . ILE A 1 92 ? 13.384 -2.985 0.688 1.00 97.25 92 ILE A CA 1
ATOM 734 C C . ILE A 1 92 ? 12.566 -1.827 1.264 1.00 97.25 92 ILE A C 1
ATOM 736 O O . ILE A 1 92 ? 12.438 -1.718 2.483 1.00 97.25 92 ILE A O 1
ATOM 740 N N . ILE A 1 93 ? 11.979 -0.987 0.407 1.00 96.69 93 ILE A N 1
ATOM 741 C CA . ILE A 1 93 ? 11.124 0.126 0.839 1.00 96.69 93 ILE A CA 1
ATOM 742 C C . ILE A 1 93 ? 9.886 -0.406 1.565 1.00 96.69 93 ILE A C 1
ATOM 744 O O . ILE A 1 93 ? 9.544 0.115 2.622 1.00 96.69 93 ILE A O 1
ATOM 748 N N . GLY A 1 94 ? 9.272 -1.482 1.070 1.00 96.94 94 GLY A N 1
ATOM 749 C CA . GLY A 1 94 ? 8.146 -2.150 1.716 1.00 96.94 94 GLY A CA 1
ATOM 750 C C . GLY A 1 94 ? 8.489 -2.649 3.120 1.00 96.94 94 GLY A C 1
ATOM 751 O O . GLY A 1 94 ? 7.747 -2.377 4.056 1.00 96.94 94 GLY A O 1
ATOM 752 N N . ILE A 1 95 ? 9.652 -3.286 3.314 1.00 97.38 95 ILE A N 1
ATOM 753 C CA . ILE A 1 95 ? 10.120 -3.714 4.646 1.00 97.38 95 ILE A CA 1
ATOM 754 C C . ILE A 1 95 ? 10.348 -2.507 5.566 1.00 97.38 95 ILE A C 1
ATOM 756 O O . ILE A 1 95 ? 9.968 -2.541 6.738 1.00 97.38 95 ILE A O 1
ATOM 760 N N . ILE A 1 96 ? 10.950 -1.430 5.054 1.00 97.50 96 ILE A N 1
ATOM 761 C CA . ILE A 1 96 ? 11.174 -0.203 5.830 1.00 97.50 96 ILE A CA 1
ATOM 762 C C . ILE A 1 96 ? 9.837 0.401 6.272 1.00 97.50 96 ILE A C 1
ATOM 764 O O . ILE A 1 96 ? 9.676 0.723 7.449 1.00 97.50 96 ILE A O 1
ATOM 768 N N . LEU A 1 97 ? 8.872 0.527 5.359 1.00 97.00 97 LEU A N 1
ATOM 769 C CA . LEU A 1 97 ? 7.552 1.083 5.651 1.00 97.00 97 LEU A CA 1
ATOM 770 C C . LEU A 1 97 ? 6.735 0.174 6.575 1.00 97.00 97 LEU A C 1
ATOM 772 O O . LEU A 1 97 ? 6.104 0.679 7.501 1.00 97.00 97 LEU A O 1
ATOM 776 N N . PHE A 1 98 ? 6.811 -1.147 6.400 1.00 97.25 98 PHE A N 1
ATOM 777 C CA . PHE A 1 98 ? 6.240 -2.126 7.327 1.00 97.25 98 PHE A CA 1
ATOM 778 C C . PHE A 1 98 ? 6.761 -1.884 8.749 1.00 97.25 98 PHE A C 1
ATOM 780 O O . PHE A 1 98 ? 5.978 -1.646 9.670 1.00 97.25 98 PHE A O 1
ATOM 787 N N . CYS A 1 99 ? 8.086 -1.866 8.930 1.00 97.44 99 CYS A N 1
ATOM 788 C CA . CYS A 1 99 ? 8.706 -1.619 10.232 1.00 97.44 99 CYS A CA 1
ATOM 789 C C . CYS A 1 99 ? 8.292 -0.257 10.804 1.00 97.44 99 CYS A C 1
ATOM 791 O O . CYS A 1 99 ? 7.985 -0.150 11.992 1.00 97.44 99 CYS A O 1
ATOM 793 N N . LEU A 1 100 ? 8.236 0.774 9.958 1.00 96.94 100 LEU A N 1
ATOM 794 C CA . LEU A 1 100 ? 7.838 2.121 10.349 1.00 96.94 100 LEU A CA 1
ATOM 795 C C . LEU A 1 100 ? 6.390 2.169 10.860 1.00 96.94 100 LEU A C 1
ATOM 797 O O . LEU A 1 100 ? 6.145 2.761 11.910 1.00 96.94 100 LEU A O 1
ATOM 801 N N . ILE A 1 101 ? 5.446 1.516 10.173 1.00 96.69 101 ILE A N 1
ATOM 802 C CA . ILE A 1 101 ? 4.038 1.443 10.595 1.00 96.69 101 ILE A CA 1
ATOM 803 C C . ILE A 1 101 ? 3.916 0.718 11.936 1.00 96.69 101 ILE A C 1
ATOM 805 O O . ILE A 1 101 ? 3.198 1.187 12.818 1.00 96.69 101 ILE A O 1
ATOM 809 N N . ILE A 1 102 ? 4.634 -0.394 12.124 1.00 96.50 102 ILE A N 1
ATOM 810 C CA . ILE A 1 102 ? 4.587 -1.157 13.379 1.00 96.50 102 ILE A CA 1
ATOM 811 C C . ILE A 1 102 ? 5.137 -0.338 14.556 1.00 96.50 102 ILE A C 1
A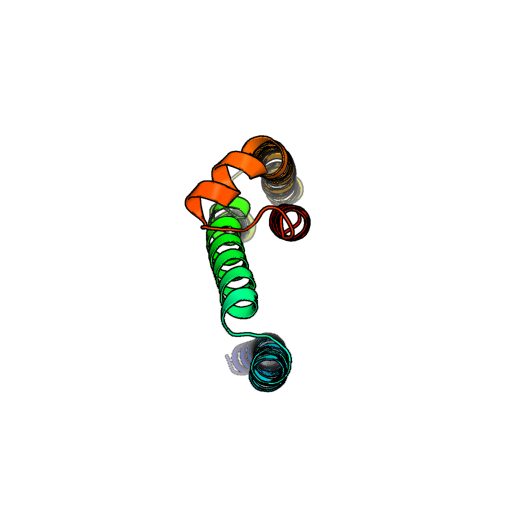TOM 813 O O . ILE A 1 102 ? 4.534 -0.339 15.630 1.00 96.50 102 ILE A O 1
ATOM 817 N N . ILE A 1 103 ? 6.237 0.395 14.358 1.00 96.88 103 ILE A N 1
ATOM 818 C CA . ILE A 1 103 ? 6.847 1.236 15.400 1.00 96.88 103 ILE A CA 1
ATOM 819 C C . ILE A 1 103 ? 5.973 2.460 15.715 1.00 96.88 103 ILE A C 1
ATOM 821 O O . ILE A 1 103 ? 5.791 2.798 16.884 1.00 96.88 103 ILE A O 1
ATOM 825 N N . LEU A 1 104 ? 5.412 3.114 14.692 1.00 96.00 104 LEU A N 1
ATOM 826 C CA . LEU A 1 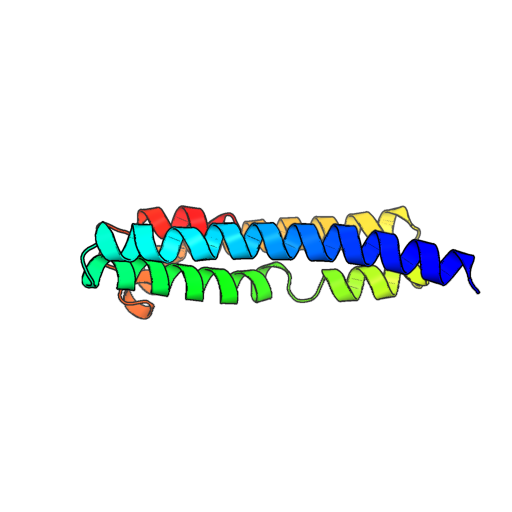104 ? 4.616 4.343 14.833 1.00 96.00 104 LEU A CA 1
ATOM 827 C C . LEU A 1 104 ? 3.121 4.103 15.068 1.00 96.00 104 LEU A C 1
ATOM 829 O O . LEU A 1 104 ? 2.337 5.051 15.143 1.00 96.00 104 LEU A O 1
ATOM 833 N N . LYS A 1 105 ? 2.699 2.846 15.190 1.00 94.12 105 LYS A N 1
ATOM 834 C CA . LYS A 1 105 ? 1.304 2.450 15.400 1.00 94.12 105 LYS A CA 1
ATOM 835 C C . LYS A 1 105 ? 0.581 3.245 16.504 1.00 94.12 105 LYS A C 1
ATOM 837 O O . LYS A 1 105 ? -0.542 3.675 16.243 1.00 94.12 105 LYS A O 1
ATOM 842 N N . PRO A 1 106 ? 1.158 3.495 17.699 1.00 94.00 106 PRO A N 1
ATOM 843 C CA . PRO A 1 106 ? 0.484 4.294 18.726 1.00 94.00 106 PRO A CA 1
ATOM 844 C C . PRO A 1 106 ? 0.179 5.728 18.271 1.00 94.00 106 PRO A C 1
ATOM 846 O O . PRO A 1 106 ? -0.907 6.239 18.526 1.00 94.00 106 PRO A O 1
ATOM 849 N N . GLN A 1 107 ? 1.115 6.369 17.569 1.00 95.25 107 GLN A N 1
ATOM 850 C CA . GLN A 1 107 ? 0.967 7.729 17.053 1.00 95.25 107 GLN A CA 1
ATOM 851 C C . GLN A 1 107 ? -0.046 7.767 15.904 1.00 95.25 107 GLN A C 1
ATOM 853 O O . GLN A 1 107 ? -0.913 8.639 15.869 1.00 95.25 107 GLN A O 1
ATOM 858 N N . LEU A 1 108 ? 0.019 6.787 14.998 1.00 94.44 108 LEU A N 1
ATOM 859 C CA . LEU A 1 108 ? -0.930 6.642 13.895 1.00 94.44 108 LEU A CA 1
ATOM 860 C C . LEU A 1 108 ? -2.357 6.412 14.400 1.00 94.44 108 LEU A C 1
ATOM 862 O O . LEU A 1 108 ? -3.297 6.968 13.840 1.00 94.44 108 LEU A O 1
ATOM 866 N N . ALA A 1 109 ? -2.529 5.655 15.485 1.00 94.50 109 ALA A N 1
ATOM 867 C CA . ALA A 1 109 ? -3.838 5.433 16.084 1.00 94.50 109 ALA A CA 1
ATOM 868 C C . ALA A 1 109 ? -4.471 6.717 16.634 1.00 94.50 109 ALA A C 1
ATOM 870 O O . ALA A 1 109 ? -5.678 6.899 16.500 1.00 94.50 109 ALA A O 1
ATOM 871 N N . VAL A 1 110 ? -3.675 7.633 17.193 1.00 94.19 110 VAL A N 1
ATOM 872 C CA . VAL A 1 110 ? -4.176 8.945 17.635 1.00 94.19 110 VAL A CA 1
ATOM 873 C C . VAL A 1 110 ? -4.614 9.787 16.436 1.00 94.19 110 VAL A C 1
ATOM 875 O O . VAL A 1 110 ? -5.700 10.360 16.460 1.00 94.19 110 VAL A O 1
ATOM 878 N N . ILE A 1 111 ? -3.808 9.818 15.368 1.00 93.62 111 ILE A N 1
ATOM 879 C CA . ILE A 1 111 ? -4.105 10.586 14.145 1.00 93.62 111 ILE A CA 1
ATOM 880 C C . ILE A 1 111 ? -5.374 10.066 13.455 1.00 93.62 111 ILE A C 1
ATOM 882 O O . ILE A 1 111 ? -6.209 10.854 13.022 1.00 93.62 111 ILE A O 1
ATOM 886 N N . LEU A 1 112 ? -5.532 8.743 13.370 1.00 93.31 112 LEU A N 1
ATOM 887 C CA . LEU A 1 112 ? -6.665 8.088 12.708 1.00 93.31 112 LEU A CA 1
ATOM 888 C C . LEU A 1 112 ? -7.885 7.900 13.624 1.00 93.31 112 LEU A C 1
ATOM 890 O O . LEU A 1 112 ? -8.882 7.320 13.193 1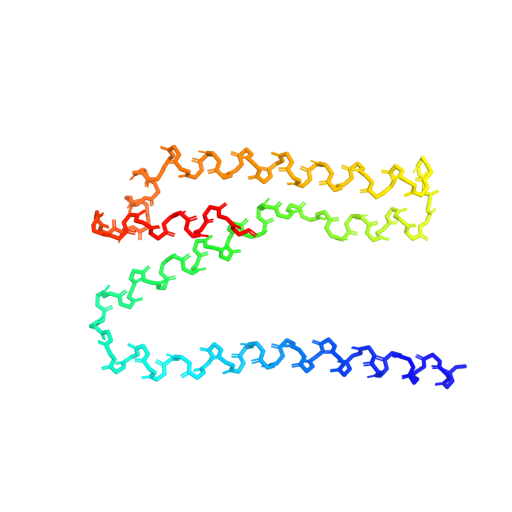.00 93.31 112 LEU A O 1
ATOM 894 N N . ASN A 1 113 ? -7.812 8.373 14.873 1.00 92.50 113 ASN A N 1
ATOM 895 C CA . ASN A 1 113 ? -8.852 8.213 15.891 1.00 92.50 113 ASN A CA 1
ATOM 896 C C . ASN A 1 113 ? -9.274 6.737 16.081 1.00 92.50 113 ASN A C 1
ATOM 898 O O . ASN A 1 113 ? -10.451 6.389 16.041 1.00 92.50 113 ASN A O 1
ATOM 902 N N . ILE A 1 114 ? -8.292 5.844 16.232 1.00 92.94 114 ILE A N 1
ATOM 903 C CA . ILE A 1 114 ? -8.507 4.397 16.360 1.00 92.94 114 ILE A CA 1
ATOM 904 C C . ILE A 1 114 ? -8.351 3.970 17.827 1.00 92.94 114 ILE A C 1
ATOM 906 O O . ILE A 1 114 ? -7.273 4.150 18.405 1.00 92.94 114 ILE A O 1
ATOM 910 N N . PRO A 1 115 ? -9.383 3.356 18.441 1.00 92.12 115 PRO A N 1
ATOM 911 C CA . PRO A 1 115 ? -9.307 2.859 19.811 1.00 92.12 115 PRO A CA 1
ATOM 912 C C . PRO A 1 115 ? -8.240 1.775 19.995 1.00 92.12 115 PRO A C 1
ATOM 914 O O . PRO A 1 115 ? -7.973 0.976 19.095 1.00 92.12 115 PRO A O 1
ATOM 917 N N . GLN A 1 116 ? -7.692 1.673 21.209 1.00 90.38 116 GLN A N 1
ATOM 918 C CA . GLN A 1 116 ? -6.625 0.714 21.526 1.00 90.38 116 GLN A CA 1
ATOM 919 C C . GLN A 1 116 ? -6.995 -0.751 21.258 1.00 90.38 116 GLN A C 1
ATOM 921 O O . GLN A 1 116 ? -6.130 -1.534 20.876 1.00 90.38 116 GLN A O 1
ATOM 926 N N . ASN A 1 117 ? -8.272 -1.123 21.377 1.00 91.38 117 ASN A N 1
ATOM 927 C CA . ASN A 1 117 ? -8.725 -2.490 21.099 1.00 91.38 117 ASN A CA 1
ATOM 928 C C . ASN A 1 117 ? -8.526 -2.902 19.621 1.00 91.38 117 ASN A C 1
ATOM 930 O O . ASN A 1 117 ? -8.368 -4.077 19.308 1.00 91.38 117 ASN A O 1
ATOM 934 N N . TYR A 1 118 ? -8.454 -1.933 18.704 1.00 93.06 118 TYR A N 1
ATOM 935 C CA . TYR A 1 118 ? -8.319 -2.158 17.259 1.00 93.06 118 TYR A CA 1
ATOM 936 C C . TYR A 1 118 ? -6.882 -2.056 16.747 1.00 93.06 118 TYR A C 1
ATOM 938 O O . TYR A 1 118 ? -6.621 -2.076 15.547 1.00 93.06 118 TYR A O 1
ATOM 946 N N . PHE A 1 119 ? -5.911 -1.997 17.653 1.00 92.81 119 PHE A N 1
ATOM 947 C CA . PHE A 1 119 ? -4.497 -1.850 17.324 1.00 92.81 119 PHE A CA 1
ATOM 948 C C . PHE A 1 119 ? -3.943 -2.979 16.444 1.00 92.81 119 PHE A C 1
ATOM 950 O O . PHE A 1 119 ? -2.941 -2.788 15.756 1.00 92.81 119 PHE A O 1
ATOM 957 N N . TYR A 1 120 ? -4.563 -4.158 16.453 1.00 91.75 120 TYR A N 1
ATOM 958 C CA . TYR A 1 120 ? -4.180 -5.267 15.581 1.00 91.75 120 TYR A CA 1
ATOM 959 C C . TYR A 1 120 ? -4.430 -4.966 14.091 1.00 91.75 120 TYR A C 1
ATOM 961 O O . TYR A 1 120 ? -3.727 -5.518 13.249 1.00 91.75 120 TYR A O 1
ATOM 969 N N . LEU A 1 121 ? -5.348 -4.047 13.756 1.00 93.12 121 LEU A N 1
ATOM 970 C CA . LEU A 1 121 ? -5.661 -3.693 12.367 1.00 93.12 121 LEU A CA 1
ATOM 971 C C . LEU A 1 121 ? -4.480 -3.050 11.630 1.00 93.12 121 LEU A C 1
ATOM 973 O O . LEU A 1 121 ? -4.315 -3.252 10.428 1.00 93.12 121 LEU A O 1
ATOM 977 N N . PHE A 1 122 ? -3.607 -2.347 12.356 1.00 94.38 122 PHE A N 1
ATOM 978 C CA . PHE A 1 122 ? -2.372 -1.795 11.797 1.00 94.38 122 PHE A CA 1
ATOM 979 C C . PHE A 1 122 ? -1.415 -2.871 11.282 1.00 94.38 122 PHE A C 1
ATOM 981 O O . PHE A 1 122 ? -0.643 -2.593 10.373 1.00 94.38 122 PHE A O 1
ATOM 988 N N . ASN A 1 123 ? -1.477 -4.099 11.807 1.00 92.75 123 ASN A N 1
ATOM 989 C CA . ASN A 1 123 ? -0.645 -5.189 11.302 1.00 92.75 123 ASN A CA 1
ATOM 990 C C . ASN A 1 123 ? -1.081 -5.590 9.888 1.00 92.75 123 ASN A C 1
ATOM 992 O O . ASN A 1 123 ? -0.231 -5.839 9.043 1.00 92.75 123 ASN A O 1
ATOM 996 N N . TYR A 1 124 ? -2.389 -5.599 9.608 1.00 91.31 124 TYR A N 1
ATOM 997 C CA . TYR A 1 124 ? -2.893 -5.845 8.255 1.00 91.31 124 TYR A CA 1
ATOM 998 C C . TYR A 1 124 ? -2.540 -4.693 7.315 1.00 91.31 124 TYR A C 1
ATOM 1000 O O . TYR A 1 124 ? -2.136 -4.931 6.183 1.00 91.31 124 TYR A O 1
ATOM 1008 N N . ALA A 1 125 ? -2.621 -3.454 7.805 1.00 92.50 125 ALA A N 1
ATOM 1009 C CA . ALA A 1 125 ? -2.219 -2.282 7.036 1.00 92.50 125 ALA A CA 1
ATOM 1010 C C . ALA A 1 125 ? -0.698 -2.177 6.810 1.00 92.50 125 ALA A C 1
ATOM 1012 O O . ALA A 1 125 ? -0.265 -1.468 5.914 1.00 92.50 125 ALA A O 1
ATOM 1013 N N . ALA A 1 126 ? 0.131 -2.854 7.601 1.00 93.62 126 ALA A N 1
ATOM 1014 C CA . ALA A 1 126 ? 1.574 -2.860 7.380 1.00 93.62 126 ALA A CA 1
ATOM 1015 C C . ALA A 1 126 ? 1.993 -3.832 6.260 1.00 93.62 126 ALA A C 1
ATOM 1017 O O . ALA A 1 126 ? 3.051 -3.645 5.672 1.00 93.62 126 ALA A O 1
ATOM 1018 N N . VAL A 1 127 ? 1.187 -4.867 5.990 1.00 91.31 127 VAL A N 1
ATOM 1019 C CA . VAL A 1 127 ? 1.516 -6.002 5.095 1.00 91.31 127 VAL A CA 1
ATOM 1020 C C . VAL A 1 127 ? 1.026 -5.797 3.649 1.00 91.31 127 VAL A C 1
ATOM 1022 O O . VAL A 1 127 ? 1.200 -6.678 2.813 1.00 91.31 127 VAL A O 1
ATOM 1025 N N . ILE A 1 128 ? 0.402 -4.655 3.354 1.00 84.62 128 ILE A N 1
ATOM 1026 C CA . ILE A 1 128 ? -0.101 -4.300 2.013 1.00 84.62 128 ILE A CA 1
ATOM 1027 C C . ILE A 1 128 ? 1.054 -4.237 1.008 1.00 84.62 128 ILE A C 1
ATOM 1029 O O . ILE A 1 128 ? 0.833 -4.673 -0.143 1.00 84.62 128 ILE A O 1
#

Secondary structure (DSSP, 8-state):
-HHHHHHHHHHHHHHHHHHHHHHHHHHHHHHHHHHHS-HHHHHHHHHHHHHHHHHHHHHHTTHHHHHHHHHTTT-SS-HHHHHHHHHHHHHHHHHHHHHHHHHHHHHHHHHTT--GGGTTHHHHHH--